Protein AF-A0A8J4TE17-F1 (afdb_monomer)

Radius of gyration: 39.54 Å; Cα contacts (8 Å, |Δi|>4): 46; chains: 1; bounding box: 99×19×112 Å

Solvent-accessible surface area (backbone atoms only — not comparable to full-atom values): 9719 Å² total; per-residue (Å²): 141,80,79,97,74,80,90,74,81,80,80,78,77,88,67,83,74,83,67,56,72,60,52,53,51,42,51,53,51,48,58,50,52,60,68,71,60,49,75,65,70,67,46,47,57,60,53,40,50,54,52,43,51,55,49,50,57,50,48,54,51,55,50,54,50,55,75,65,60,84,60,84,68,73,51,51,67,58,49,50,52,50,50,56,50,52,51,51,52,44,51,52,46,48,53,51,39,52,51,51,52,53,51,51,50,52,51,49,56,53,49,52,52,49,51,51,53,42,51,55,52,50,53,54,50,51,52,50,53,56,51,51,52,53,50,52,53,52,50,51,55,48,53,52,50,56,50,52,52,52,53,49,54,64,70,68,58,77,79,78,82,75,84,80,133

Sequence (165 aa):
CVSGKDCVCELNGLQRPFPMDKLDSIQTAADQCMKSISSAELMEVDILMLGVQRRLDQLEESVSVLEKEDDNDLYGAVSLRIIELELAEILELTAKLKKTIEFNKQLNESTTTKLKNMTEGMGTLEVFDVSHVVIKQRENQRIKRDLVECQHELKATPHPPTPRP

Structure (mmCIF, N/CA/C/O backbone):
data_AF-A0A8J4TE17-F1
#
_entry.id   AF-A0A8J4TE17-F1
#
loop_
_atom_site.group_PDB
_atom_site.id
_atom_site.type_symbol
_atom_site.label_atom_id
_atom_site.label_alt_id
_atom_site.label_comp_id
_atom_site.label_asym_id
_atom_site.label_entity_id
_atom_site.label_seq_id
_atom_site.pdbx_PDB_ins_code
_atom_site.Cartn_x
_atom_site.Cartn_y
_atom_site.Cartn_z
_atom_site.occupancy
_atom_site.B_iso_or_equiv
_atom_site.auth_seq_id
_atom_site.auth_comp_id
_atom_site.auth_asym_id
_atom_site.auth_atom_id
_atom_site.pdbx_PDB_model_num
ATOM 1 N N . CYS A 1 1 ? -41.429 6.147 57.990 1.00 34.88 1 CYS A N 1
ATOM 2 C CA . CYS A 1 1 ? -42.470 6.807 57.178 1.00 34.88 1 CYS A CA 1
ATOM 3 C C . CYS A 1 1 ? -43.541 7.388 58.088 1.00 34.88 1 CYS A C 1
ATOM 5 O O . CYS A 1 1 ? -44.009 6.681 58.970 1.00 34.88 1 CYS A O 1
ATOM 7 N N . VAL A 1 2 ? -43.908 8.654 57.889 1.00 39.38 2 VAL A N 1
ATOM 8 C CA . VAL A 1 2 ? -45.089 9.276 58.501 1.00 39.38 2 VAL A CA 1
ATOM 9 C C . VAL A 1 2 ? -46.017 9.668 57.354 1.00 39.38 2 VAL A C 1
ATOM 11 O O . VAL A 1 2 ? -45.582 10.368 56.450 1.00 39.38 2 VAL A O 1
ATOM 14 N N . SER A 1 3 ? -47.269 9.213 57.434 1.00 45.34 3 SER A N 1
ATOM 15 C CA . SER A 1 3 ? -48.409 9.541 56.566 1.00 45.34 3 SER A CA 1
ATOM 16 C C . SER A 1 3 ? -48.335 9.071 55.105 1.00 45.34 3 SER A C 1
ATOM 18 O O . SER A 1 3 ? -47.516 9.516 54.309 1.00 45.34 3 SER A O 1
ATOM 20 N N . GLY A 1 4 ? -49.239 8.157 54.746 1.00 53.25 4 GLY A N 1
ATOM 21 C CA . GLY A 1 4 ? -49.399 7.658 53.386 1.00 53.25 4 GLY A CA 1
ATOM 22 C C . GLY A 1 4 ? -50.068 8.684 52.474 1.00 53.25 4 GLY A C 1
ATOM 23 O O . GLY A 1 4 ? -51.250 8.972 52.638 1.00 53.25 4 GLY A O 1
ATOM 24 N N . LYS A 1 5 ? -49.301 9.193 51.509 1.00 49.31 5 LYS A N 1
ATOM 25 C CA . LYS A 1 5 ? -49.671 9.487 50.116 1.00 49.31 5 LYS A CA 1
ATOM 26 C C . LYS A 1 5 ? -48.356 9.701 49.359 1.00 49.31 5 LYS A C 1
ATOM 28 O O . LYS A 1 5 ? -47.523 10.486 49.793 1.00 49.31 5 LYS A O 1
ATOM 33 N N . ASP A 1 6 ? -48.186 8.925 48.294 1.00 51.53 6 ASP A N 1
ATOM 34 C CA . ASP A 1 6 ? -47.100 8.980 47.312 1.00 51.53 6 ASP A CA 1
ATOM 35 C C . ASP A 1 6 ? -45.683 8.701 47.840 1.00 51.53 6 ASP A C 1
ATOM 37 O O . ASP A 1 6 ? -44.815 9.568 47.913 1.00 51.53 6 ASP A O 1
ATOM 41 N N . CYS A 1 7 ? -45.407 7.425 48.136 1.00 55.16 7 CYS A N 1
ATOM 42 C CA . CYS A 1 7 ? -44.030 6.931 48.147 1.00 55.16 7 CYS A CA 1
ATOM 43 C C . CYS A 1 7 ? -43.496 6.923 46.705 1.00 55.16 7 CYS A C 1
ATOM 45 O O . CYS A 1 7 ? -43.617 5.925 45.996 1.00 55.16 7 CYS A O 1
ATOM 47 N N . VAL A 1 8 ? -42.936 8.046 46.258 1.00 59.41 8 VAL A N 1
ATOM 48 C CA . VAL A 1 8 ? -42.211 8.129 44.987 1.00 59.41 8 VAL A CA 1
ATOM 49 C C . VAL A 1 8 ? -40.773 7.688 45.239 1.00 59.41 8 VAL A C 1
ATOM 51 O O . VAL A 1 8 ? -39.996 8.387 45.886 1.00 59.41 8 VAL A O 1
ATOM 54 N N . CYS A 1 9 ? -40.419 6.500 44.755 1.00 57.12 9 CYS A N 1
ATOM 55 C CA . CYS A 1 9 ? -39.028 6.065 44.704 1.00 57.12 9 CYS A CA 1
ATOM 56 C C . CYS A 1 9 ? -38.335 6.781 43.539 1.00 57.12 9 CYS A C 1
ATOM 58 O O . CYS A 1 9 ? -38.488 6.377 42.386 1.00 57.12 9 CYS A O 1
ATOM 60 N N . GLU A 1 10 ? -37.565 7.830 43.823 1.00 51.53 10 GLU A N 1
ATOM 61 C CA . GLU A 1 10 ? -36.641 8.400 42.839 1.00 51.53 10 GLU A CA 1
ATOM 62 C C . GLU A 1 10 ? -35.445 7.460 42.653 1.00 51.53 10 GLU A C 1
ATOM 64 O O . GLU A 1 10 ? -34.545 7.364 43.491 1.00 51.53 10 GLU A O 1
ATOM 69 N N . LEU A 1 11 ? -35.443 6.736 41.532 1.00 55.66 11 LEU A N 1
ATOM 70 C CA . LEU A 1 11 ? -34.303 5.938 41.100 1.00 55.66 11 LEU A CA 1
ATOM 71 C C . LEU A 1 11 ? -33.257 6.872 40.475 1.00 55.66 11 LEU A C 1
ATOM 73 O O . LEU A 1 11 ? -33.240 7.088 39.265 1.00 55.66 11 LEU A O 1
ATOM 77 N N . ASN A 1 12 ? -32.372 7.428 41.301 1.00 54.09 12 ASN A N 1
ATOM 78 C CA . ASN A 1 12 ? -31.207 8.157 40.808 1.00 54.09 12 ASN A CA 1
ATOM 79 C C . ASN A 1 12 ? -30.241 7.173 40.137 1.00 54.09 12 ASN A C 1
ATOM 81 O O . ASN A 1 12 ? -29.481 6.467 40.801 1.00 54.09 12 ASN A O 1
ATOM 85 N N . GLY A 1 13 ? -30.285 7.108 38.805 1.00 53.84 13 GLY A N 1
ATOM 86 C CA . GLY A 1 13 ? -29.344 6.333 38.005 1.00 53.84 13 GLY A CA 1
ATOM 87 C C . GLY A 1 13 ? -27.933 6.908 38.129 1.00 53.84 13 GLY A C 1
ATOM 88 O O . GLY A 1 13 ? -27.536 7.754 37.339 1.00 53.84 13 GLY A O 1
ATOM 89 N N . LEU A 1 14 ? -27.158 6.431 39.104 1.00 57.03 14 LEU A N 1
ATOM 90 C CA . LEU A 1 14 ? -25.756 6.811 39.347 1.00 57.03 14 LEU A CA 1
ATOM 91 C C . LEU A 1 14 ? -24.776 6.310 38.263 1.00 57.03 14 LEU A C 1
ATOM 93 O O . LEU A 1 14 ? -23.560 6.415 38.425 1.00 57.03 14 LEU A O 1
ATOM 97 N N . GLN A 1 15 ? -25.269 5.727 37.169 1.00 62.91 15 GLN A N 1
ATOM 98 C CA . GLN A 1 15 ? -24.440 5.034 36.188 1.00 62.91 15 GLN A CA 1
ATOM 99 C C . GLN A 1 15 ? -24.081 5.910 34.993 1.00 62.91 15 GLN A C 1
ATOM 101 O O . GLN A 1 15 ? -24.935 6.555 34.387 1.00 62.91 15 GLN A O 1
ATOM 106 N N . ARG A 1 16 ? -22.799 5.864 34.612 1.00 69.50 16 ARG A N 1
ATOM 107 C CA . ARG A 1 16 ? -22.334 6.475 33.366 1.00 69.50 16 ARG A CA 1
ATOM 108 C C . ARG A 1 16 ? -23.016 5.799 32.168 1.00 69.50 16 ARG A C 1
ATOM 110 O O . ARG A 1 16 ? -23.050 4.567 32.131 1.00 69.50 16 ARG A O 1
ATOM 117 N N . PRO A 1 17 ? -23.544 6.578 31.208 1.00 78.69 17 PRO A N 1
ATOM 118 C CA . PRO A 1 17 ? -24.119 6.036 29.984 1.00 78.69 17 PRO A CA 1
ATOM 119 C C . PRO A 1 17 ? -23.038 5.388 29.110 1.00 78.69 17 PRO A C 1
ATOM 121 O O . PRO A 1 17 ? -21.850 5.689 29.249 1.00 78.69 17 PRO A O 1
ATOM 124 N N . PHE A 1 18 ? -23.464 4.508 28.200 1.00 82.38 18 PHE A N 1
ATOM 125 C CA . PHE A 1 18 ? -22.576 3.937 27.190 1.00 82.38 18 PHE A CA 1
ATOM 126 C C . PHE A 1 18 ? -21.959 5.058 26.336 1.00 82.38 18 PHE A C 1
ATOM 128 O O . PHE A 1 18 ? -22.687 5.958 25.906 1.00 82.38 18 PHE A O 1
ATOM 135 N N . PRO A 1 19 ? -20.638 5.036 26.087 1.00 88.19 19 PRO A N 1
ATOM 136 C CA . PRO A 1 19 ? -19.956 6.107 25.368 1.00 88.19 19 PRO A CA 1
ATOM 137 C C . PRO A 1 19 ? -20.173 5.989 23.848 1.00 88.19 19 PRO A C 1
ATOM 139 O O . PRO A 1 19 ? -19.286 5.547 23.116 1.00 88.19 19 PRO A O 1
ATOM 142 N N . MET A 1 20 ? -21.353 6.413 23.380 1.00 90.06 20 MET A N 1
ATOM 143 C CA . MET A 1 20 ? -21.736 6.411 21.958 1.00 90.06 20 MET A CA 1
ATOM 144 C C . MET A 1 20 ? -20.746 7.183 21.081 1.00 90.06 20 MET A C 1
ATOM 146 O O . MET A 1 20 ? -20.339 6.671 20.046 1.00 90.06 20 MET A O 1
ATOM 150 N N . ASP A 1 21 ? -20.249 8.331 21.548 1.00 91.50 21 ASP A N 1
ATOM 151 C CA . ASP A 1 21 ? -19.273 9.142 20.805 1.00 91.50 21 ASP A CA 1
ATOM 152 C C . ASP A 1 21 ? -18.012 8.348 20.420 1.00 91.50 21 ASP A C 1
ATOM 154 O O . ASP A 1 21 ? -17.409 8.559 19.365 1.00 91.50 21 ASP A O 1
ATOM 158 N N . LYS A 1 22 ? -17.596 7.405 21.278 1.00 90.88 22 LYS A N 1
ATOM 159 C CA . LYS A 1 22 ? -16.432 6.554 21.016 1.00 90.88 22 LYS A CA 1
ATOM 160 C C . LYS A 1 22 ? -16.745 5.496 19.959 1.00 90.88 22 LYS A C 1
ATOM 162 O O . LYS A 1 22 ? -15.881 5.211 19.133 1.00 90.88 22 LYS A O 1
ATOM 167 N N . LEU A 1 23 ? -17.954 4.938 19.976 1.00 93.56 23 LEU A N 1
ATOM 168 C CA . LEU A 1 23 ? -18.415 3.996 18.958 1.00 93.56 23 LEU A CA 1
ATOM 169 C C . LEU A 1 23 ? -18.527 4.680 17.589 1.00 93.56 23 LEU A C 1
ATOM 171 O O . LEU A 1 23 ? -17.969 4.177 16.618 1.00 93.56 23 LEU A O 1
ATOM 175 N N . ASP A 1 24 ? -19.140 5.862 17.537 1.00 94.38 24 ASP A N 1
ATOM 176 C CA . ASP A 1 24 ? -19.299 6.649 16.308 1.00 94.38 24 ASP A CA 1
ATOM 177 C C . ASP A 1 24 ? -17.944 7.058 15.716 1.00 94.38 24 ASP A C 1
ATOM 179 O O . ASP A 1 24 ? -17.733 7.013 14.500 1.00 94.38 24 ASP A O 1
ATOM 183 N N . SER A 1 25 ? -16.985 7.410 16.577 1.00 94.31 25 SER A N 1
ATOM 184 C CA . SER A 1 25 ? -15.609 7.705 16.169 1.00 94.31 25 SER A CA 1
ATOM 185 C C . SER A 1 25 ? -14.918 6.485 15.549 1.00 94.31 25 SER A C 1
ATOM 187 O O . SER A 1 25 ? -14.302 6.599 14.486 1.00 94.31 25 SER A O 1
ATOM 189 N N . ILE A 1 26 ? -15.064 5.300 16.156 1.00 94.50 26 ILE A N 1
ATOM 190 C CA . ILE A 1 26 ? -14.521 4.045 15.612 1.00 94.50 26 ILE A CA 1
ATOM 191 C C . ILE A 1 26 ? -15.180 3.705 14.273 1.00 94.50 26 ILE A C 1
ATOM 193 O O . ILE A 1 26 ? -14.479 3.352 13.327 1.00 94.50 26 ILE A O 1
ATOM 197 N N . GLN A 1 27 ? -16.501 3.855 14.164 1.00 93.81 27 GLN A N 1
ATOM 198 C CA . GLN A 1 27 ? -17.227 3.618 12.918 1.00 93.81 27 GLN A CA 1
ATOM 199 C C . GLN A 1 27 ? -16.753 4.562 11.808 1.00 93.81 27 GLN A C 1
ATOM 201 O O . GLN A 1 27 ? -16.411 4.118 10.714 1.00 93.81 27 GLN A O 1
ATOM 206 N N . THR A 1 28 ? -16.636 5.855 12.110 1.00 93.31 28 THR A N 1
ATOM 207 C CA . THR A 1 28 ? -16.129 6.853 11.160 1.00 93.31 28 THR A CA 1
ATOM 208 C C . THR A 1 28 ? -14.704 6.519 10.710 1.00 93.31 28 THR A C 1
ATOM 210 O O . THR A 1 28 ? -14.382 6.614 9.523 1.00 93.31 28 THR A O 1
ATOM 213 N N . ALA A 1 29 ? -13.839 6.104 11.640 1.00 91.25 29 ALA A N 1
ATOM 214 C CA . ALA A 1 29 ? -12.474 5.693 11.329 1.00 91.25 29 ALA A CA 1
ATOM 215 C C . ALA A 1 29 ? -12.433 4.432 10.447 1.00 91.25 29 ALA A C 1
ATOM 217 O O . ALA A 1 29 ? -11.604 4.359 9.537 1.00 91.25 29 ALA A O 1
ATOM 218 N N . ALA A 1 30 ? -13.339 3.476 10.667 1.00 91.25 30 ALA A N 1
ATOM 219 C CA . ALA A 1 30 ? -13.458 2.270 9.854 1.00 91.25 30 ALA A CA 1
ATOM 220 C C . ALA A 1 30 ? -13.897 2.602 8.420 1.00 91.25 30 ALA A C 1
ATOM 222 O O . ALA A 1 30 ? -13.260 2.156 7.464 1.00 91.25 30 ALA A O 1
ATOM 223 N N . ASP A 1 31 ? -14.904 3.464 8.264 1.00 90.19 31 ASP A N 1
ATOM 224 C CA . ASP A 1 31 ? -15.376 3.922 6.954 1.00 90.19 31 ASP A CA 1
ATOM 225 C C . ASP A 1 31 ? -14.278 4.658 6.178 1.00 90.19 31 ASP A C 1
ATOM 227 O O . ASP A 1 31 ? -14.107 4.461 4.972 1.00 90.19 31 ASP A O 1
ATOM 231 N N . GLN A 1 32 ? -13.499 5.500 6.863 1.00 88.06 32 GLN A N 1
ATOM 232 C CA . GLN A 1 32 ? -12.343 6.168 6.263 1.00 88.06 32 GLN A CA 1
ATOM 233 C C . GLN A 1 32 ? -11.254 5.171 5.861 1.00 88.06 32 GLN A C 1
ATOM 235 O O . GLN A 1 32 ? -10.705 5.289 4.768 1.00 88.06 32 GLN A O 1
ATOM 240 N N . CYS A 1 33 ? -10.960 4.187 6.714 1.00 86.00 33 CYS A N 1
ATOM 241 C CA . CYS A 1 33 ? -9.970 3.148 6.438 1.00 86.00 33 CYS A CA 1
ATOM 242 C C . CYS A 1 33 ? -10.337 2.354 5.179 1.00 86.00 33 CYS A C 1
ATOM 244 O O . CYS A 1 33 ? -9.498 2.134 4.308 1.00 86.00 33 CYS A O 1
ATOM 246 N N . MET A 1 34 ? -11.609 1.982 5.057 1.00 83.94 34 MET A N 1
ATOM 247 C CA . MET A 1 34 ? -12.126 1.230 3.920 1.00 83.94 34 MET A CA 1
ATOM 248 C C . MET A 1 34 ? -12.055 2.038 2.617 1.00 83.94 34 MET A C 1
ATOM 250 O O . MET A 1 34 ? -11.752 1.483 1.567 1.00 83.94 34 MET A O 1
ATOM 254 N N . LYS A 1 35 ? -12.262 3.361 2.681 1.00 81.69 35 LYS A N 1
ATOM 255 C CA . LYS A 1 35 ? -12.082 4.261 1.528 1.00 81.69 35 LYS A CA 1
ATOM 256 C C . LYS A 1 35 ? -10.617 4.458 1.140 1.00 81.69 35 LYS A C 1
ATOM 258 O O . LYS A 1 35 ? -10.339 4.654 -0.036 1.00 81.69 35 LYS A O 1
ATOM 263 N N . SER A 1 36 ? -9.700 4.440 2.109 1.00 74.00 36 SER A N 1
ATOM 264 C CA . SER A 1 36 ? -8.266 4.643 1.860 1.00 74.00 36 SER A CA 1
ATOM 265 C C . SER A 1 36 ? -7.538 3.419 1.305 1.00 74.00 36 SER A C 1
ATOM 267 O O . SER A 1 36 ? -6.413 3.557 0.851 1.00 74.00 36 SER A O 1
ATOM 269 N N . ILE A 1 37 ? -8.145 2.231 1.354 1.00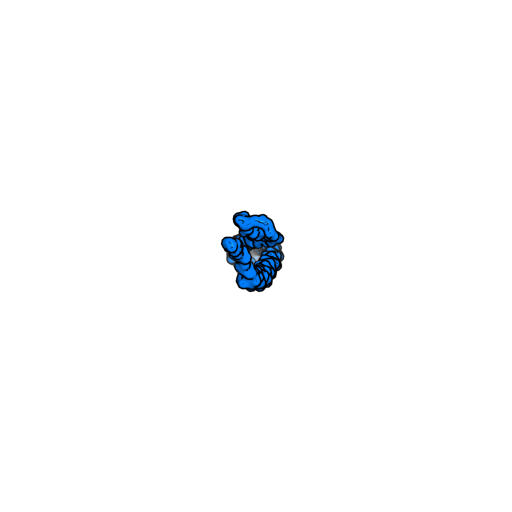 71.06 37 ILE A N 1
ATOM 270 C CA . ILE A 1 37 ? -7.575 1.011 0.775 1.00 71.06 37 ILE A CA 1
ATOM 271 C C . ILE A 1 37 ? -8.270 0.787 -0.567 1.00 71.06 37 ILE A C 1
ATOM 273 O O . ILE A 1 37 ? -9.286 0.095 -0.643 1.00 71.06 37 ILE A O 1
ATOM 277 N N . SER A 1 38 ? -7.763 1.398 -1.638 1.00 68.12 38 SER A N 1
ATOM 278 C CA . SER A 1 38 ? -8.268 1.088 -2.974 1.00 68.12 38 SER A CA 1
ATOM 279 C C . SER A 1 38 ? -7.560 -0.153 -3.532 1.00 68.12 38 SER A C 1
ATOM 281 O O . SER A 1 38 ? -6.340 -0.294 -3.456 1.00 68.12 38 SER A O 1
ATOM 283 N N . SER A 1 39 ? -8.318 -1.067 -4.147 1.00 63.56 39 SER A N 1
ATOM 284 C CA . SER A 1 39 ? -7.733 -2.218 -4.858 1.00 63.56 39 SER A CA 1
ATOM 285 C C . SER A 1 39 ? -6.806 -1.786 -6.004 1.00 63.56 39 SER A C 1
ATOM 287 O O . SER A 1 39 ? -5.962 -2.572 -6.426 1.00 63.56 39 SER A O 1
ATOM 289 N N . ALA A 1 40 ? -6.973 -0.562 -6.515 1.00 63.78 40 ALA A N 1
ATOM 290 C CA . ALA A 1 40 ? -6.163 -0.012 -7.594 1.00 63.78 40 ALA A CA 1
ATOM 291 C C . ALA A 1 40 ? -4.735 0.329 -7.130 1.00 63.78 40 ALA A C 1
ATOM 293 O O . ALA A 1 40 ? -3.781 -0.014 -7.822 1.00 63.78 40 ALA A O 1
ATOM 294 N N . GLU A 1 41 ? -4.573 0.919 -5.941 1.00 70.31 41 GLU A N 1
ATOM 295 C CA . GLU A 1 41 ? -3.254 1.254 -5.369 1.00 70.31 41 GLU A CA 1
ATOM 296 C C . GLU A 1 41 ? -2.441 0.004 -4.993 1.00 70.31 41 GLU A C 1
ATOM 298 O O . GLU A 1 41 ? -1.210 0.009 -5.053 1.00 70.31 41 GLU A O 1
ATOM 303 N N . LEU A 1 42 ? -3.125 -1.095 -4.655 1.00 70.38 42 LEU A N 1
ATOM 304 C CA . LEU A 1 42 ? -2.484 -2.381 -4.368 1.00 70.38 42 LEU A CA 1
ATOM 305 C C . LEU A 1 42 ? -1.886 -3.032 -5.623 1.00 70.38 42 LEU A C 1
ATOM 307 O O . LEU A 1 42 ? -0.822 -3.634 -5.537 1.00 70.38 42 LEU A O 1
ATOM 311 N N . MET A 1 43 ? -2.534 -2.881 -6.782 1.00 84.69 43 MET A N 1
ATOM 312 C CA . MET A 1 43 ? -2.063 -3.459 -8.048 1.00 84.69 43 MET A CA 1
ATOM 313 C C . MET A 1 43 ? -1.045 -2.573 -8.779 1.00 84.69 43 MET A C 1
ATOM 315 O O . MET A 1 43 ? -0.356 -3.046 -9.681 1.00 84.69 43 MET A O 1
ATOM 319 N N . GLU A 1 44 ? -0.931 -1.290 -8.420 1.00 89.06 44 GLU A N 1
ATOM 320 C CA . GLU A 1 44 ? -0.055 -0.346 -9.126 1.00 89.06 44 GLU A CA 1
ATOM 321 C C . GLU A 1 44 ? 1.424 -0.763 -9.066 1.00 89.06 44 GLU A C 1
ATOM 323 O O . GLU A 1 44 ? 2.140 -0.629 -10.059 1.00 89.06 44 GLU A O 1
ATOM 328 N N . VAL A 1 45 ? 1.875 -1.324 -7.939 1.00 91.31 45 VAL A N 1
ATOM 329 C CA . VAL A 1 45 ? 3.250 -1.829 -7.788 1.00 91.31 45 VAL A CA 1
ATOM 330 C C . VAL A 1 45 ? 3.525 -2.971 -8.763 1.00 91.31 45 VAL A C 1
ATOM 332 O O . VAL A 1 45 ? 4.545 -2.940 -9.450 1.00 91.31 45 VAL A O 1
ATOM 335 N N . ASP A 1 46 ? 2.610 -3.936 -8.871 1.00 91.31 46 ASP A N 1
ATOM 336 C CA . ASP A 1 46 ? 2.759 -5.084 -9.771 1.00 91.31 46 ASP A CA 1
ATOM 337 C C . ASP A 1 46 ? 2.780 -4.636 -11.237 1.00 91.31 46 ASP A C 1
ATOM 339 O O . ASP A 1 46 ? 3.624 -5.073 -12.020 1.00 91.31 46 ASP A O 1
ATOM 343 N N . ILE A 1 47 ? 1.897 -3.701 -11.604 1.00 93.06 47 ILE A N 1
ATOM 344 C CA . ILE A 1 47 ? 1.841 -3.129 -12.955 1.00 93.06 47 ILE A CA 1
ATOM 345 C C . ILE A 1 47 ? 3.155 -2.419 -13.300 1.00 93.06 47 ILE A C 1
ATOM 347 O O . ILE A 1 47 ? 3.709 -2.634 -14.380 1.00 93.06 47 ILE A O 1
ATOM 351 N N . LEU A 1 48 ? 3.669 -1.579 -12.398 1.00 95.06 48 LEU A N 1
ATOM 352 C CA . LEU A 1 48 ? 4.925 -0.859 -12.612 1.00 95.06 48 LEU A CA 1
ATOM 353 C C . LEU A 1 48 ? 6.118 -1.815 -12.693 1.00 95.06 48 LEU A C 1
ATOM 355 O O . LEU A 1 48 ? 6.989 -1.626 -13.539 1.00 95.06 48 LEU A O 1
ATOM 359 N N . MET A 1 49 ? 6.140 -2.860 -11.867 1.00 95.38 49 MET A N 1
ATOM 360 C CA . MET A 1 49 ? 7.191 -3.877 -11.875 1.00 95.38 49 MET A CA 1
ATOM 361 C C . MET A 1 49 ? 7.225 -4.648 -13.198 1.00 95.38 49 MET A C 1
ATOM 363 O O . MET A 1 49 ? 8.288 -4.767 -13.807 1.00 95.38 49 MET A O 1
ATOM 367 N N . LEU A 1 50 ? 6.063 -5.087 -13.692 1.00 96.19 50 LEU A N 1
ATOM 368 C CA . LEU A 1 50 ? 5.938 -5.712 -15.013 1.00 96.19 50 LEU A CA 1
ATOM 369 C C . LEU A 1 50 ? 6.377 -4.764 -16.137 1.00 96.19 50 LEU A C 1
ATOM 371 O O . LEU A 1 50 ? 7.013 -5.195 -17.099 1.00 96.19 50 LEU A O 1
ATOM 375 N N . GLY A 1 51 ? 6.054 -3.473 -16.017 1.00 95.56 51 GLY A N 1
ATOM 376 C CA . GLY A 1 51 ? 6.486 -2.443 -16.959 1.00 95.56 51 GLY A CA 1
ATOM 377 C C . GLY A 1 51 ? 8.007 -2.303 -17.021 1.00 95.56 51 GLY A C 1
ATOM 378 O O . GLY A 1 51 ? 8.573 -2.316 -18.112 1.00 95.56 51 GLY A O 1
ATOM 379 N N . VAL A 1 52 ? 8.670 -2.227 -15.863 1.00 97.19 52 VAL A N 1
ATOM 380 C CA . VAL A 1 52 ? 10.139 -2.168 -15.771 1.00 97.19 52 VAL A CA 1
ATOM 381 C C . VAL A 1 52 ? 10.769 -3.422 -16.370 1.00 97.19 52 VAL A C 1
ATOM 383 O O . VAL A 1 52 ? 11.676 -3.303 -17.188 1.00 97.19 52 VAL A O 1
ATOM 386 N N . GLN A 1 53 ? 10.266 -4.607 -16.017 1.00 97.62 53 GLN A N 1
ATOM 387 C CA . GLN A 1 53 ? 10.799 -5.868 -16.530 1.00 97.62 53 GLN A CA 1
ATOM 388 C C . GLN A 1 53 ? 10.724 -5.937 -18.058 1.00 97.62 53 GLN A C 1
ATOM 390 O O . GLN A 1 53 ? 11.734 -6.169 -18.710 1.00 97.62 53 GLN A O 1
ATOM 395 N N . ARG A 1 54 ? 9.562 -5.623 -18.644 1.00 97.44 54 ARG A N 1
ATOM 396 C CA . ARG A 1 54 ? 9.404 -5.614 -20.104 1.00 97.44 54 ARG A CA 1
ATOM 397 C C . ARG A 1 54 ? 10.358 -4.631 -20.788 1.00 97.44 54 ARG A C 1
ATOM 399 O O . ARG A 1 54 ? 10.852 -4.930 -21.869 1.00 97.44 54 ARG A O 1
ATOM 406 N N . ARG A 1 55 ? 10.580 -3.447 -20.208 1.00 97.19 55 ARG A N 1
ATOM 407 C CA . ARG A 1 55 ? 11.507 -2.462 -20.786 1.00 97.19 55 ARG A CA 1
ATOM 408 C C . ARG A 1 55 ? 12.965 -2.908 -20.683 1.00 97.19 55 ARG A C 1
ATOM 410 O O . ARG A 1 55 ? 13.723 -2.631 -21.600 1.00 97.19 55 ARG A O 1
ATOM 417 N N . LEU A 1 56 ? 13.343 -3.612 -19.615 1.00 97.88 56 LEU A N 1
ATOM 418 C CA . LEU A 1 56 ? 14.674 -4.211 -19.497 1.00 97.88 56 LEU A CA 1
ATOM 419 C C . LEU A 1 56 ? 14.907 -5.286 -20.562 1.00 97.88 56 LEU A C 1
ATOM 421 O O . LEU A 1 56 ? 15.952 -5.260 -21.202 1.00 97.88 56 LEU A O 1
ATOM 425 N N . ASP A 1 57 ? 13.923 -6.157 -20.801 1.00 97.50 57 ASP A N 1
ATOM 426 C CA . ASP A 1 57 ? 14.011 -7.179 -21.855 1.00 97.50 57 ASP A CA 1
ATOM 427 C C . ASP A 1 57 ? 14.183 -6.530 -23.247 1.00 97.50 57 ASP A C 1
ATOM 429 O O . ASP A 1 57 ? 14.976 -6.989 -24.065 1.00 97.50 57 ASP A O 1
ATOM 433 N N . GLN A 1 58 ? 13.475 -5.423 -23.507 1.00 96.31 58 GLN A N 1
ATOM 434 C CA . GLN A 1 58 ? 13.617 -4.650 -24.750 1.00 96.31 58 GLN A CA 1
ATOM 435 C C . GLN A 1 58 ? 14.997 -4.000 -24.879 1.00 96.31 58 GLN A C 1
ATOM 437 O O . GLN A 1 58 ? 15.601 -4.065 -25.944 1.00 96.31 58 GLN A O 1
ATOM 442 N N . LEU A 1 59 ? 15.510 -3.412 -23.796 1.00 97.25 59 LEU A N 1
ATOM 443 C CA . LEU A 1 59 ? 16.842 -2.812 -23.777 1.00 97.25 59 LEU A CA 1
ATOM 444 C C . LEU A 1 59 ? 17.929 -3.859 -24.064 1.00 97.25 59 LEU A C 1
ATOM 446 O O . LEU A 1 59 ? 18.872 -3.577 -24.799 1.00 97.25 59 LEU A O 1
ATOM 450 N N . GLU A 1 60 ? 17.804 -5.062 -23.497 1.00 96.88 60 GLU A N 1
ATOM 451 C CA . GLU A 1 60 ? 18.726 -6.174 -23.757 1.00 96.88 60 GLU A CA 1
ATOM 452 C C . GLU A 1 60 ? 18.738 -6.556 -25.245 1.00 96.88 60 GLU A C 1
ATOM 454 O O . GLU A 1 60 ? 19.808 -6.729 -25.834 1.00 96.88 60 GLU A O 1
ATOM 459 N N . GLU A 1 61 ? 17.563 -6.620 -25.877 1.00 94.94 61 GLU A N 1
ATOM 460 C CA . GLU A 1 61 ? 17.443 -6.860 -27.316 1.00 94.94 61 GLU A CA 1
ATOM 461 C C . GLU A 1 61 ? 18.093 -5.733 -28.136 1.00 94.94 61 GLU A C 1
ATOM 463 O O . GLU A 1 61 ? 18.928 -6.018 -28.998 1.00 94.94 61 GLU A O 1
ATOM 468 N N . SER A 1 62 ? 17.788 -4.467 -27.828 1.00 92.81 62 SER A N 1
ATOM 469 C CA . SER A 1 62 ? 18.357 -3.287 -28.497 1.00 92.81 62 SER A CA 1
ATOM 470 C C . SER A 1 62 ? 19.888 -3.242 -28.408 1.00 92.81 62 SER A C 1
ATOM 472 O O . SER A 1 62 ? 20.563 -2.989 -29.408 1.00 92.81 62 SER A O 1
ATOM 474 N N . VAL A 1 63 ? 20.458 -3.538 -27.234 1.00 93.19 63 VAL A N 1
ATOM 475 C CA . VAL A 1 63 ? 21.915 -3.635 -27.043 1.00 93.19 63 VAL A CA 1
ATOM 476 C C . VAL A 1 63 ? 22.490 -4.793 -27.857 1.00 93.19 63 VAL A C 1
ATOM 478 O O . VAL A 1 63 ? 23.503 -4.620 -28.529 1.00 93.19 63 VAL A O 1
ATOM 481 N N . SER A 1 64 ? 21.831 -5.956 -27.863 1.00 92.19 64 SER A N 1
ATOM 482 C CA . SER A 1 64 ? 22.298 -7.112 -28.634 1.00 92.19 64 SER A CA 1
ATOM 483 C C . SER A 1 64 ? 22.300 -6.862 -30.143 1.00 92.19 64 SER A C 1
ATOM 485 O O . SER A 1 64 ? 23.165 -7.387 -30.845 1.00 92.19 64 SER A O 1
ATOM 487 N N . VAL A 1 65 ? 21.338 -6.086 -30.653 1.00 88.25 65 VAL A N 1
ATOM 488 C CA . VAL A 1 65 ? 21.316 -5.647 -32.055 1.00 88.25 65 VAL A CA 1
ATOM 489 C C . VAL A 1 65 ? 22.510 -4.740 -32.334 1.00 88.25 65 VAL A C 1
ATOM 491 O O . VAL A 1 65 ? 23.280 -5.050 -33.238 1.00 88.25 65 VAL A O 1
ATOM 494 N N . LEU A 1 66 ? 22.725 -3.703 -31.515 1.00 88.56 66 LEU A N 1
ATOM 495 C CA . LEU A 1 66 ? 23.862 -2.788 -31.666 1.00 88.56 66 LEU A CA 1
ATOM 496 C C . LEU A 1 66 ? 25.215 -3.525 -31.649 1.00 88.56 66 LEU A C 1
ATOM 498 O O . LEU A 1 66 ? 26.105 -3.191 -32.420 1.00 88.56 66 LEU A O 1
ATOM 502 N N . GLU A 1 67 ? 25.385 -4.533 -30.790 1.00 87.25 67 GLU A N 1
ATOM 503 C CA . GLU A 1 67 ? 26.627 -5.321 -30.707 1.00 87.25 67 GLU A CA 1
ATOM 504 C C . GLU A 1 67 ? 26.885 -6.209 -31.936 1.00 87.25 67 GLU A C 1
ATOM 506 O O . GLU A 1 67 ? 28.028 -6.598 -32.186 1.00 87.25 67 GLU A O 1
ATOM 511 N N . LYS A 1 68 ? 25.830 -6.578 -32.673 1.00 85.38 68 LYS A N 1
ATOM 512 C CA . LYS A 1 68 ? 25.897 -7.463 -33.847 1.00 85.38 68 LYS A CA 1
ATOM 513 C C . LYS A 1 68 ? 25.872 -6.709 -35.176 1.00 85.38 68 LYS A C 1
ATOM 515 O O . LYS A 1 68 ? 26.153 -7.336 -36.196 1.00 85.38 68 LYS A O 1
ATOM 520 N N . GLU A 1 69 ? 25.507 -5.427 -35.175 1.00 78.06 69 GLU A N 1
ATOM 521 C CA . GLU A 1 69 ? 25.565 -4.560 -36.355 1.00 78.06 69 GLU A CA 1
ATOM 522 C C . GLU A 1 69 ? 27.028 -4.437 -36.825 1.00 78.06 69 GLU A C 1
ATOM 524 O O . GLU A 1 69 ? 27.880 -3.877 -36.140 1.00 78.06 69 GLU A O 1
ATOM 529 N N . ASP A 1 70 ? 27.318 -4.965 -38.017 1.00 69.75 70 ASP A N 1
ATOM 530 C CA . ASP A 1 70 ? 28.581 -4.780 -38.756 1.00 69.75 70 ASP A CA 1
ATOM 531 C C . ASP A 1 70 ? 28.318 -3.806 -39.915 1.00 69.75 70 ASP A C 1
ATOM 533 O O . ASP A 1 70 ? 28.614 -4.036 -41.089 1.00 69.75 70 ASP A O 1
ATOM 537 N N . ASP A 1 71 ? 27.634 -2.715 -39.578 1.00 67.62 71 ASP A N 1
ATOM 538 C CA . ASP A 1 71 ? 26.999 -1.805 -40.530 1.00 67.62 71 ASP A CA 1
ATOM 539 C C . ASP A 1 71 ? 27.961 -0.695 -40.985 1.00 67.62 71 ASP A C 1
ATOM 541 O O . ASP A 1 71 ? 27.540 0.350 -41.491 1.00 67.62 71 ASP A O 1
ATOM 545 N N . ASN A 1 72 ? 29.268 -0.897 -40.772 1.00 68.88 72 ASN A N 1
ATOM 546 C CA . ASN A 1 72 ? 30.325 0.085 -41.012 1.00 68.88 72 ASN A CA 1
ATOM 547 C C . ASN A 1 72 ? 30.002 1.452 -40.358 1.00 68.88 72 ASN A C 1
ATOM 549 O O . ASN A 1 72 ? 30.164 2.505 -40.979 1.00 68.88 72 ASN A O 1
ATOM 553 N N . ASP A 1 73 ? 29.483 1.399 -39.124 1.00 68.44 73 ASP A N 1
ATOM 554 C CA . ASP A 1 73 ? 29.044 2.517 -38.273 1.00 68.44 73 ASP A CA 1
ATOM 555 C C . ASP A 1 73 ? 27.872 3.373 -38.800 1.00 68.44 73 ASP A C 1
ATOM 557 O O . ASP A 1 73 ? 27.575 4.429 -38.233 1.00 68.44 73 ASP A O 1
ATOM 561 N N . LEU A 1 74 ? 27.157 2.949 -39.852 1.00 73.06 74 LEU A N 1
ATOM 562 C CA . LEU A 1 74 ? 26.107 3.778 -40.462 1.00 73.06 74 LEU A CA 1
ATOM 563 C C . LEU A 1 74 ? 24.893 3.998 -39.541 1.00 73.06 74 LEU A C 1
ATOM 565 O O . LEU A 1 74 ? 24.352 5.106 -39.492 1.00 73.06 74 LEU A O 1
ATOM 569 N N . TYR A 1 75 ? 24.474 2.960 -38.814 1.00 81.69 75 TYR A N 1
ATOM 570 C CA . TYR A 1 75 ? 23.298 2.998 -37.937 1.00 81.69 75 TYR A CA 1
ATOM 571 C C . TYR A 1 75 ? 23.637 3.002 -36.441 1.00 81.69 75 TYR A C 1
ATOM 573 O O . TYR A 1 75 ? 22.786 3.376 -35.635 1.00 81.69 75 TYR A O 1
ATOM 581 N N . GLY A 1 76 ? 24.896 2.749 -36.061 1.00 84.62 76 GLY A N 1
ATOM 582 C CA . GLY A 1 76 ? 25.310 2.636 -34.657 1.00 84.62 76 GLY A CA 1
ATOM 583 C C . GLY A 1 76 ? 25.009 3.877 -33.805 1.00 84.62 76 GLY A C 1
ATOM 584 O O . GLY A 1 76 ? 24.580 3.758 -32.660 1.00 84.62 76 GLY A O 1
ATOM 585 N N . ALA A 1 77 ? 25.137 5.087 -34.366 1.00 86.69 77 ALA A N 1
ATOM 586 C CA . ALA A 1 77 ? 24.774 6.321 -33.659 1.00 86.69 77 ALA A CA 1
ATOM 587 C C . ALA A 1 77 ? 23.258 6.447 -33.403 1.00 86.69 77 ALA A C 1
ATOM 589 O O . ALA A 1 77 ? 22.840 7.016 -32.392 1.00 86.69 77 ALA A O 1
ATOM 590 N N . VAL A 1 78 ? 22.429 5.920 -34.309 1.00 88.50 78 VAL A N 1
ATOM 591 C CA . VAL A 1 78 ? 20.966 5.897 -34.158 1.00 88.50 78 VAL A CA 1
ATOM 592 C C . VAL A 1 78 ? 20.569 4.848 -33.123 1.00 88.50 78 VAL A C 1
ATOM 594 O O . VAL A 1 78 ? 19.815 5.167 -32.205 1.00 88.50 78 VAL A O 1
ATOM 597 N N . SER A 1 79 ? 21.128 3.643 -33.221 1.00 89.81 79 SER A N 1
ATOM 598 C CA . SER A 1 79 ? 20.938 2.546 -32.267 1.00 89.81 79 SER A CA 1
ATOM 599 C C . SER A 1 79 ? 21.342 2.966 -30.845 1.00 89.81 79 SER A C 1
ATOM 601 O O . SER A 1 79 ? 20.567 2.801 -29.903 1.00 89.81 79 SER A O 1
ATOM 603 N N . LEU A 1 80 ? 22.486 3.645 -30.687 1.00 90.31 80 LEU A N 1
ATOM 604 C CA . LEU A 1 80 ? 22.909 4.204 -29.400 1.00 90.31 80 LEU A CA 1
ATOM 605 C C . LEU A 1 80 ? 21.903 5.229 -28.857 1.00 90.31 80 LEU A C 1
ATOM 607 O O . LEU A 1 80 ? 21.582 5.215 -27.670 1.00 90.31 80 LEU A O 1
ATOM 611 N N . ARG A 1 81 ? 21.359 6.098 -29.718 1.00 92.94 81 ARG A N 1
ATOM 612 C CA . ARG A 1 81 ? 20.363 7.090 -29.298 1.00 92.94 81 ARG A CA 1
ATOM 613 C C . ARG A 1 81 ? 19.053 6.448 -28.837 1.00 92.94 81 ARG A C 1
ATOM 615 O O . ARG A 1 81 ? 18.422 6.970 -27.920 1.00 92.94 81 ARG A O 1
ATOM 622 N N . ILE A 1 82 ? 18.639 5.344 -29.457 1.00 93.31 82 ILE A N 1
ATOM 623 C CA . ILE A 1 82 ? 17.468 4.568 -29.026 1.00 93.31 82 ILE A CA 1
ATOM 624 C C . ILE A 1 82 ? 17.717 3.993 -27.627 1.00 93.31 82 ILE A C 1
ATOM 626 O O . ILE A 1 82 ? 16.911 4.228 -26.730 1.00 93.31 82 ILE A O 1
ATOM 630 N N . ILE A 1 83 ? 18.870 3.357 -27.412 1.00 95.31 83 ILE A N 1
ATOM 631 C CA . ILE A 1 83 ? 19.269 2.784 -26.116 1.00 95.31 83 ILE A CA 1
ATOM 632 C C . ILE A 1 83 ? 19.298 3.855 -25.013 1.00 95.31 83 ILE A C 1
ATOM 634 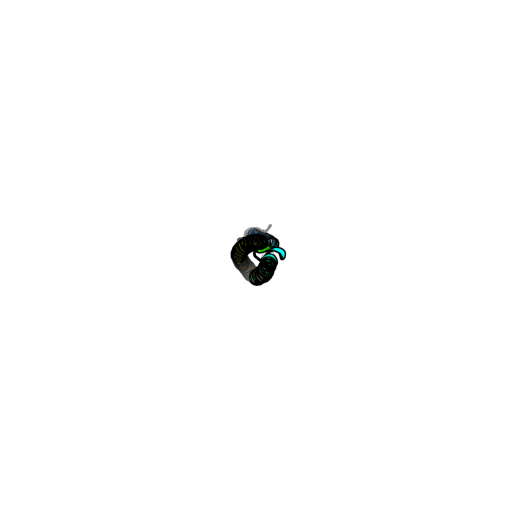O O . ILE A 1 83 ? 18.813 3.624 -23.906 1.00 95.31 83 ILE A O 1
ATOM 638 N N . GLU A 1 84 ? 19.820 5.054 -25.297 1.00 96.50 84 GLU A N 1
ATOM 639 C CA . GLU A 1 84 ? 19.803 6.175 -24.343 1.00 96.50 84 GLU A CA 1
ATOM 640 C C . GLU A 1 84 ? 18.379 6.569 -23.918 1.00 96.50 84 GLU A C 1
ATOM 642 O O . GLU A 1 84 ? 18.142 6.877 -22.746 1.00 96.50 84 GLU A O 1
ATOM 647 N N . LEU A 1 85 ? 17.432 6.580 -24.862 1.00 97.06 85 LEU A N 1
ATOM 648 C CA . LEU A 1 85 ? 16.031 6.905 -24.590 1.00 97.06 85 LEU A CA 1
ATOM 649 C C . LEU A 1 85 ? 15.348 5.793 -23.790 1.00 97.06 85 LEU A C 1
ATOM 651 O O . LEU A 1 85 ? 14.675 6.085 -22.803 1.00 97.06 85 LEU A O 1
ATOM 655 N N . GLU A 1 86 ? 15.566 4.531 -24.158 1.00 96.56 86 GLU A N 1
ATOM 656 C CA . GLU A 1 86 ? 15.044 3.372 -23.427 1.00 96.56 86 GLU A CA 1
ATOM 657 C C . GLU A 1 86 ? 15.546 3.349 -21.979 1.00 96.56 86 GLU A C 1
ATOM 659 O O . GLU A 1 86 ? 14.765 3.146 -21.046 1.00 96.56 86 GLU A O 1
ATOM 664 N N . LEU A 1 87 ? 16.832 3.643 -21.763 1.00 97.38 87 LEU A N 1
ATOM 665 C CA . LEU A 1 87 ? 17.403 3.743 -20.423 1.00 97.38 87 LEU A CA 1
ATOM 666 C C . LEU A 1 87 ? 16.756 4.874 -19.611 1.00 97.38 87 LEU A C 1
ATOM 668 O O . LEU A 1 87 ? 16.458 4.691 -18.429 1.00 97.38 87 LEU A O 1
ATOM 672 N N . ALA A 1 88 ? 16.509 6.031 -20.230 1.00 97.69 88 ALA A N 1
ATOM 673 C CA . ALA A 1 88 ? 15.824 7.141 -19.572 1.00 97.69 88 ALA A CA 1
ATOM 674 C C . ALA A 1 88 ? 14.390 6.763 -19.153 1.00 97.69 88 ALA A C 1
ATOM 676 O O . ALA A 1 88 ? 13.990 7.053 -18.023 1.00 97.69 88 ALA A O 1
ATOM 677 N N . GLU A 1 89 ? 13.648 6.055 -20.009 1.00 96.62 89 GLU A N 1
ATOM 678 C CA . GLU A 1 89 ? 12.308 5.550 -19.683 1.00 96.62 89 GLU A CA 1
ATOM 679 C C . GLU A 1 89 ? 12.332 4.536 -18.528 1.00 96.62 89 GLU A C 1
ATOM 681 O O . GLU A 1 89 ? 11.501 4.603 -17.618 1.00 96.62 89 GLU A O 1
ATOM 686 N N . ILE A 1 90 ? 13.298 3.610 -18.519 1.00 97.88 90 ILE A N 1
ATOM 687 C CA . ILE A 1 90 ? 13.464 2.631 -17.431 1.00 97.88 90 ILE A CA 1
ATOM 688 C C . ILE A 1 90 ? 13.749 3.339 -16.106 1.00 97.88 90 ILE A C 1
ATOM 690 O O . ILE A 1 90 ? 13.177 2.974 -15.072 1.00 97.88 90 ILE A O 1
ATOM 694 N N . LEU A 1 91 ? 14.610 4.359 -16.114 1.00 97.62 91 LEU A N 1
ATOM 695 C CA . LEU A 1 91 ? 14.926 5.144 -14.921 1.00 97.62 91 LEU A CA 1
ATOM 696 C C . LEU A 1 91 ? 13.697 5.889 -14.392 1.00 97.62 91 LEU A C 1
ATOM 698 O O . LEU A 1 91 ? 13.463 5.892 -13.181 1.00 97.62 91 LEU A O 1
ATOM 702 N N . GLU A 1 92 ? 12.882 6.465 -15.276 1.00 97.31 92 GLU A N 1
ATOM 703 C CA . GLU A 1 92 ? 11.628 7.119 -14.896 1.00 97.31 92 GLU A CA 1
ATOM 704 C C . GLU A 1 92 ? 10.632 6.123 -14.280 1.00 97.31 92 GLU A C 1
ATOM 706 O O . GLU A 1 92 ? 10.104 6.362 -13.187 1.00 97.31 92 GLU A O 1
ATOM 711 N N . LEU A 1 93 ? 10.422 4.971 -14.925 1.00 96.94 93 LEU A N 1
ATOM 712 C CA . LEU A 1 93 ? 9.549 3.910 -14.414 1.00 96.94 93 LEU A CA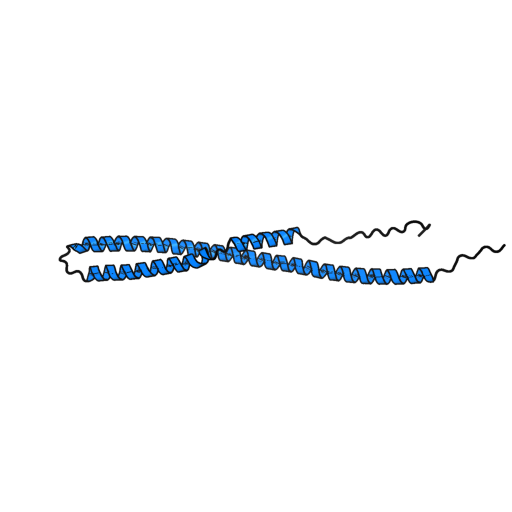 1
ATOM 713 C C . LEU A 1 93 ? 10.027 3.385 -13.057 1.00 96.94 93 LEU A C 1
ATOM 715 O O . LEU A 1 93 ? 9.220 3.201 -12.145 1.00 96.94 93 LEU A O 1
ATOM 719 N N . THR A 1 94 ? 11.336 3.208 -12.888 1.00 97.19 94 THR A N 1
ATOM 720 C CA . THR A 1 94 ? 11.940 2.759 -11.627 1.00 97.19 94 THR A CA 1
ATOM 721 C C . THR A 1 94 ? 11.766 3.800 -10.521 1.00 97.19 94 THR A C 1
ATOM 723 O O . THR A 1 94 ? 11.444 3.454 -9.381 1.00 97.19 94 THR A O 1
ATOM 726 N N . ALA A 1 95 ? 11.927 5.087 -10.839 1.00 97.31 95 ALA A N 1
ATOM 727 C CA . ALA A 1 95 ? 11.690 6.170 -9.890 1.00 97.31 95 ALA A CA 1
ATOM 728 C C . ALA A 1 95 ? 10.220 6.217 -9.447 1.00 97.31 95 ALA A C 1
ATOM 730 O O . ALA A 1 95 ? 9.937 6.359 -8.252 1.00 97.31 95 ALA A O 1
ATOM 731 N N . LYS A 1 96 ? 9.284 6.037 -10.388 1.00 96.19 96 LYS A N 1
ATOM 732 C CA . LYS A 1 96 ? 7.853 5.941 -10.085 1.00 96.19 96 LYS A CA 1
ATOM 733 C C . LYS A 1 96 ? 7.549 4.725 -9.207 1.00 96.19 96 LYS A C 1
ATOM 735 O O . LYS A 1 96 ? 6.924 4.892 -8.165 1.00 96.19 96 LYS A O 1
ATOM 740 N N . LEU A 1 97 ? 8.059 3.545 -9.565 1.00 95.50 97 LEU A N 1
ATOM 741 C CA . LEU A 1 97 ? 7.915 2.313 -8.784 1.00 95.50 97 LEU A CA 1
ATOM 742 C C . LEU A 1 97 ? 8.396 2.501 -7.341 1.00 95.50 97 LEU A C 1
ATOM 744 O O . LEU A 1 97 ? 7.671 2.182 -6.401 1.00 95.50 97 LEU A O 1
ATOM 748 N N . LYS A 1 98 ? 9.585 3.087 -7.151 1.00 95.62 98 LYS A N 1
ATOM 749 C CA . LYS A 1 98 ? 10.129 3.381 -5.820 1.00 95.62 98 LYS A CA 1
ATOM 750 C C . LYS A 1 98 ? 9.189 4.272 -5.004 1.00 95.62 98 LYS A C 1
ATOM 752 O O . LYS A 1 98 ? 8.926 3.971 -3.841 1.00 95.62 98 LYS A O 1
ATOM 757 N N . LYS A 1 99 ? 8.674 5.347 -5.608 1.00 94.50 99 LYS A N 1
ATOM 758 C CA . LYS A 1 99 ? 7.744 6.270 -4.946 1.00 94.50 99 LYS A CA 1
ATOM 759 C C . LYS A 1 99 ? 6.443 5.569 -4.546 1.00 94.50 99 LYS A C 1
ATOM 761 O O . LYS A 1 99 ? 5.972 5.770 -3.430 1.00 94.50 99 LYS A O 1
ATOM 766 N N . THR A 1 100 ? 5.889 4.732 -5.422 1.00 92.50 100 THR A N 1
ATOM 767 C CA . THR A 1 100 ? 4.667 3.964 -5.142 1.00 92.50 100 THR A CA 1
ATOM 768 C C . THR A 1 100 ? 4.887 2.949 -4.019 1.00 92.50 100 THR A C 1
ATOM 770 O O . THR A 1 100 ? 4.063 2.855 -3.115 1.00 92.50 100 THR A O 1
ATOM 773 N N . ILE A 1 101 ? 6.023 2.240 -4.004 1.00 91.44 101 ILE A N 1
ATOM 774 C CA . ILE A 1 101 ? 6.376 1.315 -2.913 1.00 91.44 101 ILE A CA 1
ATOM 775 C C . ILE A 1 101 ? 6.462 2.054 -1.572 1.00 91.44 101 ILE A C 1
ATOM 777 O O . ILE A 1 101 ? 5.932 1.580 -0.567 1.00 91.44 101 ILE A O 1
ATOM 781 N N . GLU A 1 102 ? 7.117 3.216 -1.542 1.00 92.50 102 GLU A N 1
ATOM 782 C CA . GLU A 1 102 ? 7.250 4.017 -0.323 1.00 92.50 102 GLU A CA 1
ATOM 783 C C . GLU A 1 102 ? 5.893 4.528 0.179 1.00 92.50 102 GLU A C 1
ATOM 785 O O . GLU A 1 102 ? 5.595 4.411 1.370 1.00 92.50 102 GLU A O 1
ATOM 790 N N . PHE A 1 103 ? 5.046 5.019 -0.727 1.00 89.75 103 PHE A N 1
ATOM 791 C CA . PHE A 1 103 ? 3.679 5.424 -0.411 1.00 89.75 103 PHE A CA 1
ATOM 792 C C . PHE A 1 103 ? 2.861 4.259 0.163 1.00 89.75 103 PHE A C 1
ATOM 794 O O . PHE A 1 103 ? 2.286 4.385 1.245 1.00 89.75 103 PHE A O 1
ATOM 801 N N . ASN A 1 104 ? 2.879 3.097 -0.497 1.00 87.88 104 ASN A N 1
ATOM 802 C CA . ASN A 1 104 ? 2.147 1.913 -0.047 1.00 87.88 104 ASN A CA 1
ATOM 803 C C . ASN A 1 104 ? 2.643 1.414 1.314 1.00 87.88 104 ASN A C 1
ATOM 805 O O . ASN A 1 104 ? 1.839 1.007 2.153 1.00 87.88 104 ASN A O 1
ATOM 809 N N . LYS A 1 105 ? 3.953 1.492 1.580 1.00 89.00 105 LYS A N 1
ATOM 810 C CA . LYS A 1 105 ? 4.515 1.166 2.895 1.00 89.00 105 LYS A CA 1
ATOM 811 C C . LYS A 1 105 ? 3.953 2.081 3.987 1.00 89.00 105 LYS A C 1
ATOM 813 O O . LYS A 1 105 ? 3.468 1.580 5.000 1.00 89.00 105 LYS A O 1
ATOM 818 N N . GLN A 1 106 ? 3.977 3.397 3.774 1.00 89.31 106 GLN A N 1
ATOM 819 C CA . GLN A 1 106 ? 3.441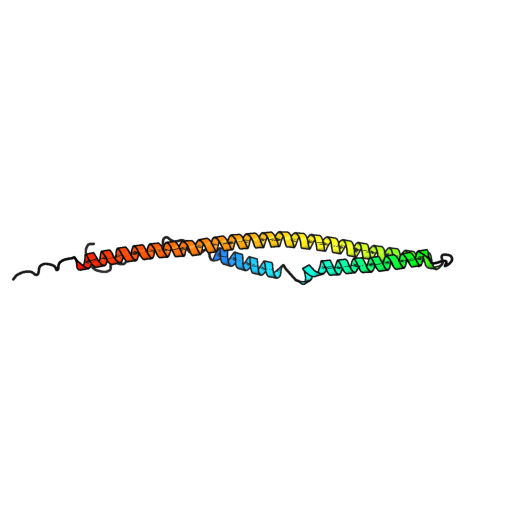 4.369 4.734 1.00 89.31 106 GLN A CA 1
ATOM 820 C C . GLN A 1 106 ? 1.935 4.175 4.956 1.00 89.31 106 GLN A C 1
ATOM 822 O O . GLN A 1 106 ? 1.458 4.200 6.095 1.00 89.31 106 GLN A O 1
ATOM 827 N N . LEU A 1 107 ? 1.183 3.930 3.879 1.00 86.94 107 LEU A N 1
ATOM 828 C CA . LEU A 1 107 ? -0.247 3.645 3.946 1.00 86.94 107 LEU A CA 1
ATOM 829 C C . LEU A 1 107 ? -0.527 2.379 4.766 1.00 86.94 107 LEU A C 1
ATOM 831 O O . LEU A 1 107 ? -1.422 2.385 5.613 1.00 86.94 107 LEU A O 1
ATOM 835 N N . ASN A 1 108 ? 0.261 1.319 4.573 1.00 86.94 108 ASN A N 1
ATOM 836 C CA . ASN A 1 108 ? 0.120 0.063 5.306 1.00 86.94 108 ASN A CA 1
ATOM 837 C C . ASN A 1 108 ? 0.432 0.222 6.807 1.00 86.94 108 ASN A C 1
ATOM 839 O O . ASN A 1 108 ? -0.330 -0.247 7.656 1.00 86.94 108 ASN A O 1
ATOM 843 N N . GLU A 1 109 ? 1.506 0.934 7.159 1.00 89.69 109 GLU A N 1
ATOM 844 C CA . GLU A 1 109 ? 1.863 1.234 8.555 1.00 89.69 109 GLU A CA 1
ATOM 845 C C . GLU A 1 109 ? 0.773 2.070 9.254 1.00 89.69 109 GLU A C 1
ATOM 847 O O . GLU A 1 109 ? 0.351 1.760 10.377 1.00 89.69 109 GLU A O 1
ATOM 852 N N . SER A 1 110 ? 0.253 3.093 8.566 1.00 88.88 110 SER A N 1
ATOM 853 C CA . SER A 1 110 ? -0.851 3.927 9.057 1.00 88.88 110 SER A CA 1
ATOM 854 C C . SER A 1 110 ? -2.131 3.112 9.260 1.00 88.88 110 SER A C 1
ATOM 856 O O . SER A 1 110 ? -2.760 3.180 10.319 1.00 88.88 110 SER A O 1
ATOM 858 N N . THR A 1 111 ? -2.490 2.292 8.271 1.00 88.31 111 THR A N 1
ATOM 859 C CA . THR A 1 111 ? -3.672 1.420 8.292 1.00 88.31 111 THR A CA 1
ATOM 860 C C . THR A 1 111 ? -3.594 0.407 9.427 1.00 88.31 111 THR A C 1
ATOM 862 O O . THR A 1 111 ? -4.542 0.274 10.199 1.00 88.31 111 THR A O 1
ATOM 865 N N . THR A 1 112 ? -2.444 -0.245 9.599 1.00 90.12 112 THR A N 1
ATOM 866 C CA . THR A 1 112 ? -2.207 -1.209 10.684 1.00 90.12 112 THR A CA 1
ATOM 867 C C . THR A 1 112 ? -2.390 -0.554 12.051 1.00 90.12 112 THR A C 1
ATOM 869 O O . THR A 1 112 ? -3.060 -1.100 12.929 1.00 90.12 112 THR A O 1
ATOM 872 N N . THR A 1 113 ? -1.853 0.656 12.223 1.00 92.44 113 THR A N 1
ATOM 873 C CA . THR A 1 113 ? -1.992 1.417 13.471 1.00 92.44 113 THR A CA 1
ATOM 874 C C . THR A 1 113 ? -3.451 1.790 13.738 1.00 92.44 113 THR A C 1
ATOM 876 O O . THR A 1 113 ? -3.946 1.601 14.850 1.00 92.44 113 THR A O 1
ATOM 879 N N . LYS A 1 114 ? -4.177 2.268 12.718 1.00 90.69 114 LYS A N 1
ATOM 880 C CA . LYS A 1 114 ? -5.610 2.580 12.833 1.00 90.69 114 LYS A CA 1
ATOM 881 C C . LYS A 1 114 ? -6.431 1.342 13.193 1.00 90.69 114 LYS A C 1
ATOM 883 O O . LYS A 1 114 ? -7.239 1.414 14.114 1.00 90.69 114 LYS A O 1
ATOM 888 N N . LEU A 1 115 ? -6.204 0.210 12.521 1.00 91.94 115 LEU A N 1
ATOM 889 C CA . LEU A 1 115 ? -6.891 -1.056 12.802 1.00 91.94 115 LEU A CA 1
ATOM 890 C C . LEU A 1 115 ? -6.663 -1.521 14.239 1.00 91.94 115 LEU A C 1
ATOM 892 O O . LEU A 1 115 ? -7.617 -1.902 14.919 1.00 91.94 115 LEU A O 1
ATOM 896 N N . LYS A 1 116 ? -5.424 -1.429 14.729 1.00 95.00 116 LYS A N 1
ATOM 897 C CA . LYS A 1 116 ? -5.099 -1.744 16.121 1.00 95.00 116 LYS A CA 1
ATOM 898 C C . LYS A 1 116 ? -5.871 -0.851 17.096 1.00 95.00 116 LYS A C 1
ATOM 900 O O . LYS A 1 116 ? -6.542 -1.370 17.983 1.00 95.00 116 LYS A O 1
ATOM 905 N N . ASN A 1 117 ? -5.854 0.465 16.886 1.00 94.25 117 ASN A N 1
ATOM 906 C CA . ASN A 1 117 ? -6.565 1.415 17.748 1.00 94.25 117 ASN A CA 1
ATOM 907 C C . ASN A 1 117 ? -8.084 1.184 17.746 1.00 94.25 117 ASN A C 1
ATOM 909 O O . ASN A 1 117 ? -8.721 1.266 18.795 1.00 94.25 117 ASN A O 1
ATOM 913 N N . MET A 1 118 ? -8.673 0.876 16.586 1.00 94.50 118 MET A N 1
ATOM 914 C CA . MET A 1 118 ? -10.097 0.536 16.481 1.00 94.50 118 MET A CA 1
ATOM 915 C C . MET A 1 118 ? -10.416 -0.769 17.214 1.00 94.50 118 MET A C 1
ATOM 917 O O . MET A 1 118 ? -11.410 -0.829 17.930 1.00 94.50 118 MET A O 1
ATOM 921 N N . THR A 1 119 ? -9.554 -1.783 17.094 1.00 95.12 119 THR A N 1
ATOM 922 C CA . THR A 1 119 ? -9.708 -3.078 17.778 1.00 95.12 119 THR A CA 1
ATOM 923 C C . THR A 1 119 ? -9.655 -2.911 19.296 1.00 95.12 119 THR A C 1
ATOM 925 O O . THR A 1 119 ? -10.542 -3.379 20.006 1.00 95.12 119 THR A O 1
ATOM 928 N N . GLU A 1 120 ? -8.657 -2.185 19.803 1.00 95.88 120 GLU A N 1
ATOM 929 C CA . GLU A 1 120 ? -8.545 -1.862 21.229 1.00 95.88 120 GLU A CA 1
ATOM 930 C C . GLU A 1 120 ? -9.743 -1.027 21.703 1.00 95.88 120 GLU A C 1
ATOM 932 O O . GLU A 1 120 ? -10.337 -1.309 22.744 1.00 95.88 120 GLU A O 1
ATOM 937 N N . GLY A 1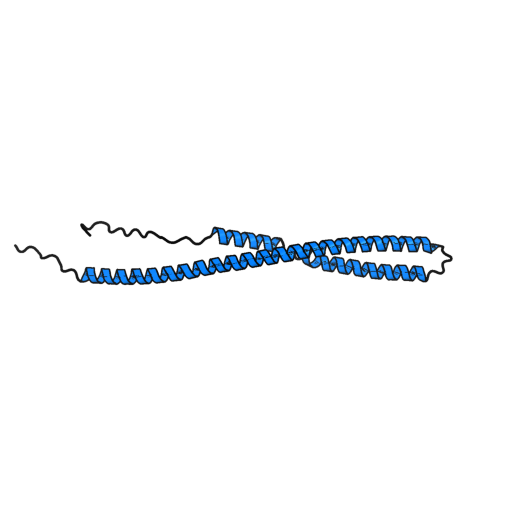 121 ? -10.152 -0.032 20.910 1.00 94.19 121 GLY A N 1
ATOM 938 C CA . GLY A 1 121 ? -11.335 0.783 21.164 1.00 94.19 121 GLY A CA 1
ATOM 939 C C . GLY A 1 121 ? -12.604 -0.057 21.301 1.00 94.19 121 GLY A C 1
ATOM 940 O O . GLY A 1 121 ? -13.310 0.079 22.300 1.00 94.19 121 GLY A O 1
ATOM 941 N N . MET A 1 122 ? -12.854 -0.964 20.357 1.00 94.44 122 MET A N 1
ATOM 942 C CA . MET A 1 122 ? -14.011 -1.858 20.375 1.00 94.44 122 MET A CA 1
ATOM 943 C C . MET A 1 122 ? -13.977 -2.794 21.587 1.00 94.44 122 MET A C 1
ATOM 945 O O . MET A 1 122 ? -14.977 -2.913 22.289 1.00 94.44 122 MET A O 1
ATOM 949 N N . GLY A 1 123 ? -12.809 -3.358 21.915 1.00 94.06 123 GLY A N 1
ATOM 950 C CA . GLY A 1 123 ? -12.641 -4.196 23.105 1.00 94.06 123 GLY A CA 1
ATOM 951 C C . GLY A 1 123 ? -12.968 -3.452 24.404 1.00 94.06 123 GLY A C 1
ATOM 952 O O . GLY A 1 123 ? -13.617 -4.000 25.292 1.00 94.06 123 GLY A O 1
ATOM 953 N N . THR A 1 124 ? -12.605 -2.167 24.518 1.00 92.50 124 THR A N 1
ATOM 954 C CA . THR A 1 124 ? -13.004 -1.372 25.696 1.00 92.50 124 THR A CA 1
ATOM 955 C C . THR A 1 124 ? -14.513 -1.142 25.784 1.00 92.50 124 THR A C 1
ATOM 957 O O . THR A 1 124 ? -15.051 -1.107 26.890 1.00 92.50 124 THR A O 1
ATOM 960 N N . LEU A 1 125 ? -15.194 -0.982 24.645 1.00 92.69 125 LEU A N 1
ATOM 961 C CA . LEU A 1 125 ? -16.646 -0.800 24.593 1.00 92.69 125 LEU A CA 1
ATOM 962 C C . LEU A 1 125 ? -17.386 -2.091 24.942 1.00 92.69 125 LEU A C 1
ATOM 964 O O . LEU A 1 125 ? -18.352 -2.048 25.698 1.00 92.69 125 LEU A O 1
ATOM 968 N N . GLU A 1 126 ? -16.895 -3.229 24.460 1.00 91.38 126 GLU A N 1
ATOM 969 C CA . GLU A 1 126 ? -17.432 -4.549 24.787 1.00 91.38 126 GLU A CA 1
ATOM 970 C C . GLU A 1 126 ? -17.320 -4.839 26.290 1.00 91.38 126 GLU A C 1
ATOM 972 O O . GLU A 1 126 ? -18.304 -5.199 26.936 1.00 91.38 126 GLU A O 1
ATOM 977 N N . VAL A 1 127 ? -16.148 -4.593 26.889 1.00 90.25 127 VAL A N 1
ATOM 978 C CA . VAL A 1 127 ? -15.953 -4.745 28.341 1.00 90.25 127 VAL A CA 1
ATOM 979 C C . VAL A 1 127 ? -16.876 -3.813 29.128 1.00 90.25 127 VAL A C 1
ATOM 981 O O . VAL A 1 127 ? -17.423 -4.218 30.157 1.00 90.25 127 VAL A O 1
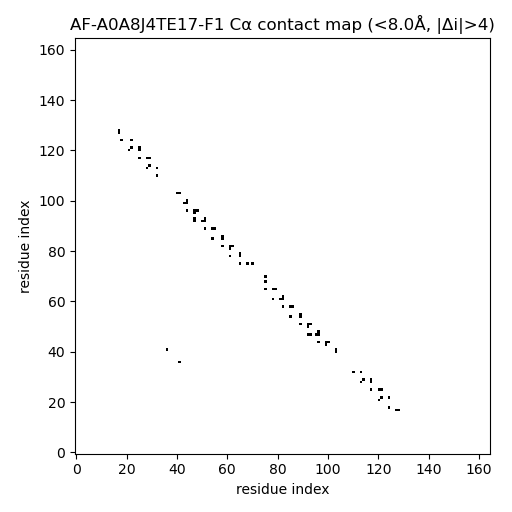ATOM 984 N N . PHE A 1 128 ? -17.059 -2.573 28.662 1.00 87.88 128 PHE A N 1
ATOM 985 C CA . PHE A 1 128 ? -17.977 -1.625 29.287 1.00 87.88 128 PHE A CA 1
ATOM 986 C C . PHE A 1 128 ? -19.416 -2.156 29.264 1.00 87.88 128 PHE A C 1
ATOM 988 O O . PHE A 1 128 ? -20.059 -2.201 30.314 1.00 87.88 128 PHE A O 1
ATOM 995 N N . ASP A 1 129 ? -19.901 -2.598 28.104 1.00 84.69 129 ASP A N 1
ATOM 996 C CA . ASP A 1 129 ? -21.265 -3.103 27.944 1.00 84.69 129 ASP A CA 1
ATOM 997 C C . ASP A 1 129 ? -21.518 -4.339 28.821 1.00 84.69 129 ASP A C 1
ATOM 999 O O . ASP A 1 129 ? -22.419 -4.341 29.667 1.00 84.69 129 ASP A O 1
ATOM 1003 N N . VAL A 1 130 ? -20.640 -5.344 28.737 1.00 84.75 130 VAL A N 1
ATOM 1004 C CA . VAL A 1 130 ? -20.747 -6.587 29.518 1.00 84.75 130 VAL A CA 1
ATOM 1005 C C . VAL A 1 130 ? -20.713 -6.307 31.023 1.00 84.75 130 VAL A C 1
ATOM 1007 O O . VAL A 1 130 ? -21.537 -6.832 31.777 1.00 84.75 130 VAL A O 1
ATOM 1010 N N . SER A 1 131 ? -19.791 -5.455 31.483 1.00 82.56 131 SER A N 1
ATOM 1011 C CA . SER A 1 131 ? -19.683 -5.093 32.901 1.00 82.56 131 SER A CA 1
ATOM 1012 C C . SER A 1 131 ? -20.957 -4.409 33.405 1.00 82.56 131 SER A C 1
ATOM 1014 O O . SER A 1 131 ? -21.491 -4.775 34.456 1.00 82.56 131 SER A O 1
ATOM 1016 N N . HIS A 1 132 ? -21.505 -3.467 32.634 1.00 80.31 132 HIS A N 1
ATOM 1017 C CA . HIS A 1 132 ? -22.732 -2.765 33.003 1.00 80.31 132 HIS A CA 1
ATOM 1018 C C . HIS A 1 132 ? -23.958 -3.686 33.022 1.00 80.31 132 HIS A C 1
ATOM 1020 O O . HIS A 1 132 ? -24.789 -3.556 33.925 1.00 80.31 13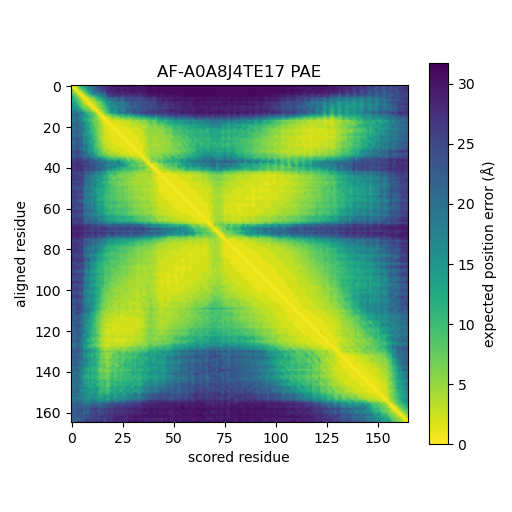2 HIS A O 1
ATOM 1026 N N . VAL A 1 133 ? -24.061 -4.651 32.102 1.00 78.94 133 VAL A N 1
ATOM 1027 C CA . VAL A 1 133 ? -25.117 -5.678 32.131 1.00 78.94 133 VAL A CA 1
ATOM 1028 C C . VAL A 1 133 ? -25.031 -6.512 33.413 1.00 78.94 133 VAL A C 1
ATOM 1030 O O . VAL A 1 133 ? -26.036 -6.675 34.111 1.00 78.94 133 VAL A O 1
ATOM 1033 N N . VAL A 1 134 ? -23.833 -6.974 33.785 1.00 79.31 134 VAL A N 1
ATOM 1034 C CA . VAL A 1 134 ? -23.621 -7.761 35.014 1.00 79.31 134 VAL A CA 1
ATOM 1035 C C . VAL A 1 134 ? -23.955 -6.949 36.268 1.00 79.31 134 VAL A C 1
ATOM 1037 O O . VAL A 1 134 ? -24.615 -7.464 37.177 1.00 79.31 134 VAL A O 1
ATOM 1040 N N . ILE A 1 135 ? -23.545 -5.676 36.328 1.00 82.38 135 ILE A N 1
ATOM 1041 C CA . ILE A 1 135 ? -23.872 -4.783 37.450 1.00 82.38 135 ILE A CA 1
ATOM 1042 C C . ILE A 1 135 ? -25.390 -4.608 37.556 1.00 82.38 135 ILE A C 1
ATOM 1044 O O . ILE A 1 135 ? -25.952 -4.845 38.628 1.00 82.38 135 ILE A O 1
ATOM 1048 N N . LYS A 1 136 ? -26.067 -4.292 36.444 1.00 77.81 136 LYS A N 1
ATOM 1049 C CA . LYS A 1 136 ? -27.530 -4.147 36.410 1.00 77.81 136 LYS A CA 1
ATOM 1050 C C . LYS A 1 136 ? -28.241 -5.412 36.864 1.00 77.81 136 LYS A C 1
ATOM 1052 O O . LYS A 1 136 ? -29.246 -5.330 37.565 1.00 77.81 136 LYS A O 1
ATOM 1057 N N . GLN A 1 137 ? -27.739 -6.586 36.492 1.00 80.69 137 GLN A N 1
ATOM 1058 C CA . GLN A 1 137 ? -28.341 -7.854 36.888 1.00 80.69 137 GLN A CA 1
ATOM 1059 C C . GLN A 1 137 ? -28.212 -8.104 38.397 1.00 80.69 137 GLN A C 1
ATOM 1061 O O . GLN A 1 137 ? -29.178 -8.539 39.027 1.00 80.69 137 GLN A O 1
ATOM 1066 N N . ARG A 1 138 ? -27.063 -7.764 38.997 1.00 85.00 138 ARG A N 1
ATOM 1067 C CA . ARG A 1 138 ? -26.858 -7.832 40.454 1.00 85.00 138 ARG A CA 1
ATOM 1068 C C . ARG A 1 138 ? -27.739 -6.840 41.209 1.00 85.00 138 ARG A C 1
ATOM 1070 O O . ARG A 1 138 ? -28.351 -7.217 42.207 1.00 85.00 138 ARG A O 1
ATOM 1077 N N . GLU A 1 139 ? -27.838 -5.602 40.732 1.00 85.81 139 GLU A N 1
ATOM 1078 C CA . GLU A 1 139 ? -28.730 -4.595 41.319 1.00 85.81 139 GLU A CA 1
ATOM 1079 C C . GLU A 1 139 ? -30.192 -5.034 41.237 1.00 85.81 139 GLU A C 1
ATOM 1081 O O . GLU A 1 139 ? -30.894 -4.996 42.243 1.00 85.81 139 GLU A O 1
ATOM 1086 N N . ASN A 1 140 ? -30.634 -5.564 40.093 1.00 83.69 140 ASN A N 1
ATOM 1087 C CA . ASN A 1 140 ? -31.983 -6.112 39.949 1.00 83.69 140 ASN A CA 1
ATOM 1088 C C . ASN A 1 140 ? -32.252 -7.254 40.936 1.00 83.69 140 ASN A C 1
ATOM 1090 O O . ASN A 1 140 ? -33.321 -7.317 41.535 1.00 83.69 140 ASN A O 1
ATOM 1094 N N . GLN A 1 141 ? -31.295 -8.167 41.124 1.00 88.81 141 GLN A N 1
ATOM 1095 C CA . GLN A 1 141 ? -31.424 -9.244 42.110 1.00 88.81 141 GLN A CA 1
ATOM 1096 C C . GLN A 1 141 ? -31.498 -8.713 43.544 1.00 88.81 141 GLN A C 1
ATOM 1098 O O . GLN A 1 141 ? -32.248 -9.256 44.354 1.00 88.81 141 GLN A O 1
ATOM 1103 N N . ARG A 1 142 ? -30.737 -7.663 43.873 1.00 89.19 142 ARG A N 1
ATOM 1104 C CA . ARG A 1 142 ? -30.816 -6.995 45.177 1.00 89.19 142 ARG A CA 1
ATOM 1105 C C . ARG A 1 142 ? -32.187 -6.353 45.380 1.00 89.19 142 ARG A C 1
ATOM 1107 O O . ARG A 1 142 ? -32.871 -6.728 46.318 1.00 89.19 142 ARG A O 1
ATOM 1114 N N . ILE A 1 143 ? -32.628 -5.508 44.450 1.00 88.00 143 ILE A N 1
ATOM 1115 C CA . ILE A 1 143 ? -33.932 -4.831 44.518 1.00 88.00 143 ILE A CA 1
ATOM 1116 C C . ILE A 1 143 ? -35.077 -5.848 44.605 1.00 88.00 143 ILE A C 1
ATOM 1118 O O . ILE A 1 143 ? -36.015 -5.652 45.368 1.00 88.00 143 ILE A O 1
ATOM 1122 N N . LYS A 1 144 ? -35.002 -6.969 43.873 1.00 88.38 144 LYS A N 1
ATOM 1123 C CA . LYS A 1 144 ? -35.996 -8.050 43.974 1.00 88.38 144 LYS A CA 1
ATOM 1124 C C . LYS A 1 144 ? -36.043 -8.683 45.365 1.00 88.38 144 LYS A C 1
ATOM 1126 O O . LYS A 1 144 ? -37.136 -8.998 45.822 1.00 88.38 144 LYS A O 1
ATOM 1131 N N . ARG A 1 145 ? -34.896 -8.883 46.025 1.00 89.44 145 ARG A N 1
ATOM 1132 C CA . ARG A 1 145 ? -34.854 -9.398 47.405 1.00 89.44 145 ARG A CA 1
ATOM 1133 C C . ARG A 1 145 ? -35.454 -8.393 48.382 1.00 89.44 145 ARG A C 1
ATOM 1135 O O . ARG A 1 145 ? -36.354 -8.769 49.124 1.00 89.44 145 ARG A O 1
ATOM 1142 N N . ASP A 1 146 ? -35.033 -7.136 48.293 1.00 88.56 146 ASP A N 1
ATOM 1143 C CA . ASP A 1 146 ? -35.526 -6.053 49.150 1.00 88.56 146 ASP A CA 1
ATOM 1144 C C . ASP A 1 146 ? -37.053 -5.880 48.981 1.00 88.56 146 ASP A C 1
ATOM 1146 O O . ASP A 1 146 ? -37.790 -5.733 49.952 1.00 88.56 146 ASP A O 1
ATOM 1150 N N . LEU A 1 147 ? -37.567 -6.004 47.750 1.00 87.94 147 LEU A N 1
ATOM 1151 C CA . LEU A 1 147 ? -39.004 -5.963 47.465 1.00 87.94 147 LEU A CA 1
ATOM 1152 C C . LEU A 1 147 ? -39.770 -7.128 48.113 1.00 87.94 147 LEU A C 1
ATOM 1154 O O . LEU A 1 147 ? -40.869 -6.923 48.627 1.00 87.94 147 LEU A O 1
ATOM 1158 N N . VAL A 1 148 ? -39.218 -8.345 48.074 1.00 89.81 148 VAL A N 1
ATOM 1159 C CA . VAL A 1 148 ? -39.825 -9.521 48.723 1.00 89.81 148 VAL A CA 1
ATOM 1160 C C . VAL A 1 148 ? -39.876 -9.323 50.237 1.00 89.81 148 VAL A C 1
ATOM 1162 O O . VAL A 1 148 ? -40.911 -9.588 50.846 1.00 89.81 148 VAL A O 1
ATOM 1165 N N . GLU A 1 149 ? -38.804 -8.806 50.835 1.00 85.69 149 GLU A N 1
ATOM 1166 C CA . GLU A 1 149 ? -38.740 -8.494 52.265 1.00 85.69 149 GLU A CA 1
ATOM 1167 C C . GLU A 1 149 ? -39.782 -7.437 52.660 1.00 85.69 149 GLU A C 1
ATOM 1169 O O . GLU A 1 149 ? -40.617 -7.701 53.525 1.00 85.69 149 GLU A O 1
ATOM 1174 N N . CYS A 1 150 ? -39.860 -6.315 51.935 1.00 83.44 150 CYS A N 1
ATOM 1175 C CA . CYS A 1 150 ? -40.894 -5.301 52.163 1.00 83.44 150 CYS A CA 1
ATOM 1176 C C . CYS A 1 150 ? -42.319 -5.863 52.028 1.00 83.44 150 CYS A C 1
ATOM 1178 O O . CYS A 1 150 ? -43.211 -5.490 52.790 1.00 83.44 150 CYS A O 1
ATOM 1180 N N . GLN A 1 151 ? -42.565 -6.770 51.075 1.00 82.25 151 GLN A N 1
ATOM 1181 C CA . GLN A 1 151 ? -43.870 -7.427 50.937 1.00 82.25 151 GLN A CA 1
ATOM 1182 C C . GLN A 1 151 ? -44.195 -8.348 52.119 1.00 82.25 151 GLN A C 1
ATOM 1184 O O . GLN A 1 151 ? -45.366 -8.465 52.491 1.00 82.25 151 GLN A O 1
ATOM 1189 N N . HIS A 1 152 ? -43.194 -9.010 52.703 1.00 81.38 152 HIS A N 1
ATOM 1190 C CA . HIS A 1 152 ? -43.373 -9.808 53.913 1.00 81.38 152 HIS A CA 1
ATOM 1191 C C . HIS A 1 152 ? -43.693 -8.928 55.128 1.00 81.38 152 HIS A C 1
ATOM 1193 O O . HIS A 1 152 ? -44.638 -9.240 55.854 1.00 81.38 152 HIS A O 1
ATOM 1199 N N . GLU A 1 153 ? -42.990 -7.809 55.309 1.00 78.69 153 GLU A N 1
ATOM 1200 C CA . GLU A 1 153 ? -43.250 -6.850 56.393 1.00 78.69 153 GLU A CA 1
ATOM 1201 C C . GLU A 1 153 ? -44.662 -6.247 56.313 1.00 78.69 153 GLU A C 1
ATOM 1203 O O . GLU A 1 153 ? -45.390 -6.213 57.309 1.00 78.69 153 GLU A O 1
ATOM 1208 N N . LEU A 1 154 ? -45.099 -5.862 55.107 1.00 75.56 154 LEU A N 1
ATOM 1209 C CA . LEU A 1 154 ? -46.452 -5.353 54.847 1.00 75.56 154 LEU A CA 1
ATOM 1210 C C . LEU A 1 154 ? -47.547 -6.358 55.225 1.00 75.56 154 LEU A C 1
ATOM 1212 O O . LEU A 1 154 ? -48.598 -5.969 55.728 1.00 75.56 154 LEU A O 1
ATOM 1216 N N . LYS A 1 155 ? -47.312 -7.656 54.999 1.00 70.75 155 LYS A N 1
ATOM 1217 C CA . LYS A 1 155 ? -48.257 -8.726 55.362 1.00 70.75 155 LYS A CA 1
ATOM 1218 C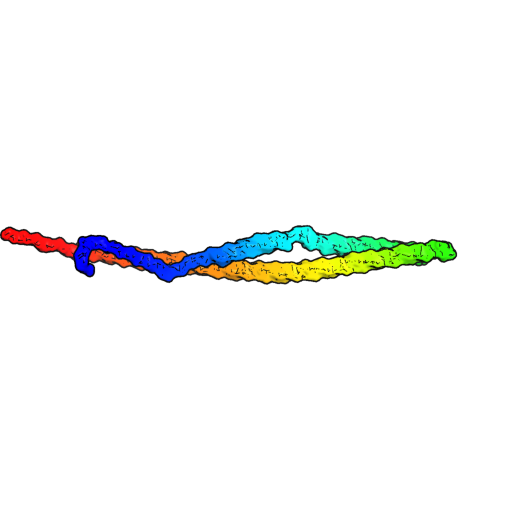 C . LYS A 1 155 ? -48.231 -9.068 56.854 1.00 70.75 155 LYS A C 1
ATOM 1220 O O . LYS A 1 155 ? -49.227 -9.569 57.366 1.00 70.75 155 LYS A O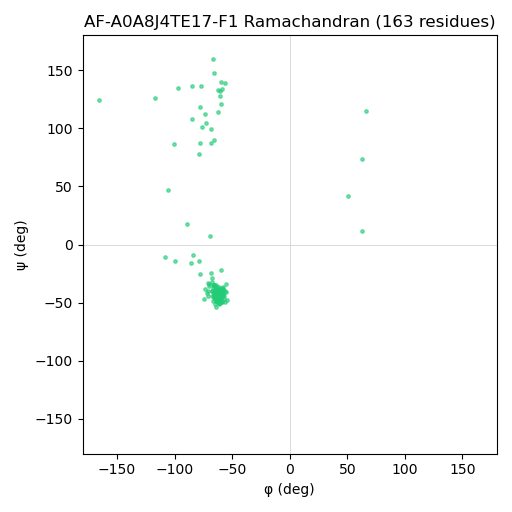 1
ATOM 1225 N N . ALA A 1 156 ? -47.116 -8.822 57.540 1.00 65.75 156 ALA A N 1
ATOM 1226 C CA . ALA A 1 156 ? -46.943 -9.111 58.963 1.00 65.75 156 ALA A CA 1
ATOM 1227 C C . ALA A 1 156 ? -47.481 -8.002 59.887 1.00 65.75 156 ALA A C 1
ATOM 1229 O O . ALA A 1 156 ? -47.548 -8.199 61.100 1.00 65.75 156 ALA A O 1
ATOM 1230 N N . THR A 1 157 ? -47.874 -6.844 59.344 1.00 59.56 157 THR A N 1
ATOM 1231 C CA . THR A 1 157 ? -48.367 -5.724 60.155 1.00 59.56 157 THR A CA 1
ATOM 1232 C C . THR A 1 157 ? -49.824 -5.982 60.597 1.00 59.56 157 THR A C 1
ATOM 1234 O O . THR A 1 157 ? -50.696 -6.113 59.735 1.00 59.56 157 THR A O 1
ATOM 1237 N N . PRO A 1 158 ? -50.138 -6.072 61.909 1.00 58.34 158 PRO A N 1
ATOM 1238 C CA . PRO A 1 158 ? -51.498 -6.344 62.381 1.00 58.34 158 PRO A CA 1
ATOM 1239 C C . PRO A 1 158 ? -52.465 -5.202 62.049 1.00 58.34 158 PRO A C 1
ATOM 1241 O O . PRO A 1 158 ? -52.083 -4.031 62.066 1.00 58.34 158 PRO A O 1
ATOM 1244 N N . HIS A 1 159 ? -53.735 -5.538 61.800 1.00 59.03 159 HIS A N 1
ATOM 1245 C CA . HIS A 1 159 ? -54.781 -4.537 61.579 1.00 59.03 159 HIS A CA 1
ATOM 1246 C C . HIS A 1 159 ? -54.925 -3.630 62.818 1.00 59.03 159 HIS A C 1
ATOM 1248 O O . HIS A 1 159 ? -54.870 -4.144 63.941 1.00 59.03 159 HIS A O 1
ATOM 1254 N N . PRO A 1 160 ? -55.121 -2.306 62.648 1.00 58.09 160 PRO A N 1
ATOM 1255 C CA . PRO A 1 160 ? -55.306 -1.400 63.776 1.00 58.09 160 PRO A CA 1
ATOM 1256 C C . PRO A 1 160 ? -56.478 -1.875 64.643 1.00 58.09 160 PRO A C 1
ATOM 1258 O O . PRO A 1 160 ? -57.497 -2.299 64.085 1.00 58.09 160 PRO A O 1
ATOM 1261 N N . PRO A 1 161 ? -56.373 -1.824 65.983 1.00 57.97 161 PRO A N 1
ATOM 1262 C CA . PRO A 1 161 ? -57.459 -2.262 66.845 1.00 57.97 161 PRO A CA 1
ATOM 1263 C C . PRO A 1 161 ? -58.706 -1.425 66.548 1.00 57.97 161 PRO A C 1
ATOM 1265 O O . PRO A 1 161 ? -58.691 -0.200 66.667 1.00 57.97 161 PRO A O 1
ATOM 1268 N N . THR A 1 162 ? -59.789 -2.091 66.143 1.00 61.03 162 THR A N 1
ATOM 1269 C CA . THR A 1 162 ? -61.093 -1.448 65.966 1.00 61.03 162 THR A CA 1
ATOM 1270 C C . THR A 1 162 ? -61.556 -0.858 67.300 1.00 61.03 162 THR A C 1
ATOM 1272 O O . THR A 1 162 ? -61.509 -1.574 68.310 1.00 61.03 162 THR A O 1
ATOM 1275 N N . PRO A 1 163 ? -62.013 0.410 67.331 1.00 56.09 163 PRO A N 1
ATOM 1276 C CA . PRO A 1 163 ? -62.525 1.020 68.550 1.00 56.09 163 PRO A CA 1
ATOM 1277 C C . PRO A 1 163 ? -63.729 0.217 69.044 1.00 56.09 163 PRO A C 1
ATOM 1279 O O . PRO A 1 163 ? -64.647 -0.063 68.271 1.00 56.09 163 PRO A O 1
ATOM 1282 N N . ARG A 1 164 ? -63.710 -0.186 70.317 1.00 59.88 164 ARG A N 1
ATOM 1283 C CA . ARG A 1 164 ? -64.876 -0.809 70.953 1.00 59.88 164 ARG A CA 1
ATOM 1284 C C . ARG A 1 164 ? -65.898 0.292 71.294 1.00 59.88 164 ARG A C 1
ATOM 1286 O O . ARG A 1 164 ? -65.450 1.338 71.767 1.00 59.88 164 ARG A O 1
ATOM 1293 N N . PRO A 1 165 ? -67.202 0.084 71.031 1.00 62.19 165 PRO A N 1
ATOM 1294 C CA . PRO A 1 165 ? -68.258 0.995 71.470 1.00 62.19 165 PRO A CA 1
ATOM 1295 C C . PRO A 1 165 ? -68.425 0.990 72.993 1.00 62.19 165 PRO A C 1
ATOM 1297 O O . PRO A 1 165 ? -68.101 -0.046 73.624 1.00 62.19 165 PRO A O 1
#

Secondary structure (DSSP, 8-state):
--S-S---------SPPP-HHHHHHHHHHHHHHHHH--HHHHHHHHHHHHHHHHHHHHHHHHHHHHHH--STTTTHHHHHHHHHHHHHHHHHHHHHHHHHHHHHHHHHHHHHHHHHHHHHHHHHHHHHHHHHHHHHHHHHHHHHHHHHHHHHHHHHSPPPPPPP-

Nearest PDB structures (foldseek):
  5nen-assembly1_B  TM=5.245E-01  e=1.069E+00  Serratia marcescens
  3u0c-assembly1_A  TM=5.339E-01  e=1.846E+00  Shigella flexneri
  3u0c-assembly2_B  TM=5.309E-01  e=3.824E+00  Shigella flexneri
  3g67-assembly1_A  TM=5.336E-01  e=7.452E+00  Thermotoga maritima
  3g67-assembly1_B  TM=5.367E-01  e=9.499E+00  Thermotoga maritima

Organism: Clarias magur (NCBI:txid1594786)

Mean predicted aligned error: 12.71 Å

pLDDT: mean 83.26, std 14.36, range [34.88, 97.88]

Foldseek 3Di:
DPDDDDPDPDPPPPDDDQPVVLVVVLVVLVVVLVVLDDPVLVCVLVVLVVVLVVLVVVLVVLVVCLVPDPPVCPCNVVSVVVSVVSVVVSVVSVVVSVVSVVVVVVSVVVSVVSVVVSVVSVVVSVCVVVVVVVVVVVVVVVVVVVVVVVVVVVVPDDDDDDDDD